Protein AF-A0AAN9HT66-F1 (afdb_monomer_lite)

pLDDT: mean 72.85, std 22.84, range [27.5, 97.38]

Radius of gyration: 29.72 Å; chains: 1; bounding box: 81×39×96 Å

Secondary structure (DSSP, 8-state):
----------PPPP-----------------S--SS------HHHHS-TTS--EEEE--SSSSTT-EEEE-TTGGGT---EEEHHHHHHHHHHHHHHHSGGG--SSHHHHHHHHHHHHHHHHHHHHHHHHHHHHHHHHHHHHHHHHHHHHHHHHHHHHHHHHHS--

InterPro domains:
  IPR010666 Zinc finger, GRF-type [PF06839] (47-86)
  IPR010666 Zinc finger, GRF-type [PS51999] (48-87)

Sequence (166 aa):
MATESSSRSSVPIAQQNINDDSRSTYNSNRSDASRGSIRKINFEDLTCPCGRLRMHTSTTTDNPGRRFIRCPLWRDGCNFFQWEDD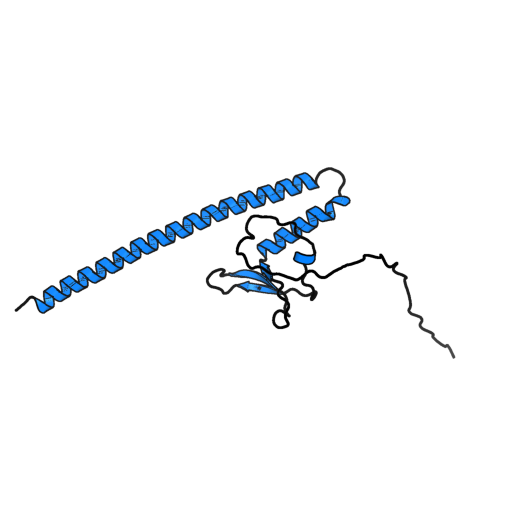FARNLLYFHLKHIKPQIPGGMGDVVEAAVEAKHVEDDGQNKKITRLRTKLEEERKKSHFFLVCLVLSIGILFGLMLFGKN

Foldseek 3Di:
DDDDDDDDDDDDDDDDDDPDPDPDDPDPDDDPPPLDDPPVDDVPLLAFPVRDKDKDADCDPVRHRFIKIADPCVVVPGPRIDGPVCNVLSVVVCCLVVVVPPDPDDVSVVVVVVSVVVSVVVVVVVVVVVVVVVVVVVVVVVVVVVVVVVVVVVVVVVVCVVPVPD

Structure (mmCIF, N/CA/C/O backbone):
data_AF-A0AAN9HT66-F1
#
_entry.id   AF-A0AAN9HT66-F1
#
loop_
_atom_site.group_PDB
_atom_site.id
_atom_site.type_symbol
_atom_site.label_atom_id
_atom_site.label_alt_id
_atom_site.label_comp_id
_atom_site.label_asym_id
_atom_site.label_entity_id
_atom_site.label_seq_id
_atom_site.pdbx_PDB_ins_code
_atom_site.Cartn_x
_atom_site.Cartn_y
_atom_site.Cartn_z
_atom_site.occupancy
_atom_site.B_iso_or_equiv
_atom_site.auth_seq_id
_atom_site.auth_comp_id
_atom_site.auth_asym_id
_atom_site.auth_atom_id
_atom_site.pdbx_PDB_model_num
ATOM 1 N N . MET A 1 1 ? 58.338 -24.167 -37.490 1.00 38.25 1 MET A N 1
ATOM 2 C CA . MET A 1 1 ? 57.929 -23.153 -36.496 1.00 38.25 1 MET A CA 1
ATOM 3 C C . MET A 1 1 ? 56.675 -22.482 -37.022 1.00 38.25 1 MET A C 1
ATOM 5 O O . MET A 1 1 ? 56.769 -21.659 -37.919 1.00 38.25 1 MET A O 1
ATOM 9 N N . ALA A 1 2 ? 55.513 -22.942 -36.562 1.00 28.30 2 ALA A N 1
ATOM 10 C CA . ALA A 1 2 ? 54.225 -22.337 -36.871 1.00 28.30 2 ALA A CA 1
ATOM 11 C C . ALA A 1 2 ? 53.970 -21.224 -35.848 1.00 28.30 2 ALA A C 1
ATOM 13 O O . ALA A 1 2 ? 54.084 -21.467 -34.648 1.00 28.30 2 ALA A O 1
ATOM 14 N N . THR A 1 3 ? 53.690 -20.011 -36.314 1.00 35.28 3 THR A N 1
ATOM 15 C CA . THR A 1 3 ? 53.300 -18.881 -35.465 1.00 35.28 3 THR A CA 1
ATOM 16 C C . THR A 1 3 ? 51.794 -18.688 -35.579 1.00 35.28 3 THR A C 1
ATOM 18 O O . THR A 1 3 ? 51.302 -18.249 -36.617 1.00 35.28 3 THR A O 1
ATOM 21 N N . GLU A 1 4 ? 51.074 -19.042 -34.517 1.00 28.47 4 GLU A N 1
ATOM 22 C CA . GLU A 1 4 ? 49.672 -18.689 -34.302 1.00 28.47 4 GLU A CA 1
ATOM 23 C C . GLU A 1 4 ? 49.575 -17.200 -33.938 1.00 28.47 4 GLU A C 1
ATOM 25 O O . GLU A 1 4 ? 50.213 -16.741 -32.990 1.00 28.47 4 GLU A O 1
ATOM 30 N N . SER A 1 5 ? 48.760 -16.436 -34.665 1.00 32.41 5 SER A N 1
ATOM 31 C CA . SER A 1 5 ? 48.320 -15.101 -34.256 1.00 32.41 5 SER A CA 1
ATOM 32 C C . SER A 1 5 ? 46.794 -15.087 -34.170 1.00 32.41 5 SER A C 1
ATOM 34 O O . SER A 1 5 ? 46.073 -15.179 -35.160 1.00 32.41 5 SER A O 1
ATOM 36 N N . SER A 1 6 ? 46.308 -15.024 -32.932 1.00 31.28 6 SER A N 1
ATOM 37 C CA . SER A 1 6 ? 44.897 -14.916 -32.573 1.00 31.28 6 SER A CA 1
ATOM 38 C C . SER A 1 6 ? 44.477 -13.446 -32.640 1.00 31.28 6 SER A C 1
ATOM 40 O O . SER A 1 6 ? 44.969 -12.623 -31.869 1.00 31.28 6 SER A O 1
ATOM 42 N N . SER A 1 7 ? 43.587 -13.102 -33.569 1.00 33.59 7 SER A N 1
ATOM 43 C CA . SER A 1 7 ? 42.999 -11.767 -33.713 1.00 33.59 7 SER A CA 1
ATOM 44 C C . SER A 1 7 ? 41.487 -11.826 -33.466 1.00 33.59 7 SER A C 1
ATOM 46 O O . SER A 1 7 ? 40.706 -12.351 -34.255 1.00 33.59 7 SER A O 1
ATOM 48 N N . ARG A 1 8 ? 41.075 -11.275 -32.319 1.00 31.92 8 ARG A N 1
ATOM 49 C CA . ARG A 1 8 ? 39.687 -11.050 -31.887 1.00 31.92 8 ARG A CA 1
ATOM 50 C C . ARG A 1 8 ? 39.445 -9.538 -31.872 1.00 31.92 8 ARG A C 1
ATOM 52 O O . ARG A 1 8 ? 40.008 -8.880 -31.009 1.00 31.92 8 ARG A O 1
ATOM 59 N N . SER A 1 9 ? 38.661 -9.007 -32.815 1.00 27.50 9 SER A N 1
ATOM 60 C CA . SER A 1 9 ? 38.053 -7.650 -32.837 1.00 27.50 9 SER A CA 1
ATOM 61 C C . SER A 1 9 ? 37.512 -7.399 -34.257 1.00 27.50 9 SER A C 1
ATOM 63 O O . SER A 1 9 ? 38.170 -7.813 -35.199 1.00 27.50 9 SER A O 1
ATOM 65 N N . SER A 1 10 ? 36.392 -6.752 -34.581 1.00 30.02 10 SER A N 1
ATOM 66 C CA . SER A 1 10 ? 35.361 -5.995 -33.867 1.00 30.02 10 SER A CA 1
ATOM 67 C C . SER A 1 10 ? 34.141 -5.945 -34.804 1.00 30.02 10 SER A C 1
ATOM 69 O O . SER A 1 10 ? 34.315 -5.720 -36.000 1.00 30.02 10 SER A O 1
ATOM 71 N N . VAL A 1 11 ? 32.918 -6.098 -34.294 1.00 32.31 11 VAL A N 1
ATOM 72 C CA . VAL A 1 11 ? 31.688 -5.776 -35.045 1.00 32.31 11 VAL A CA 1
ATOM 73 C C . VAL A 1 11 ? 31.310 -4.323 -34.723 1.00 32.31 11 VAL A C 1
ATOM 75 O O . VAL A 1 11 ? 31.249 -3.994 -33.536 1.00 32.31 11 VAL A O 1
ATOM 78 N N . PRO A 1 12 ? 31.078 -3.432 -35.706 1.00 29.59 12 PRO A N 1
ATOM 79 C CA . PRO A 1 12 ? 30.731 -2.043 -35.428 1.00 29.59 12 PRO A CA 1
ATOM 80 C C . PRO A 1 12 ? 29.231 -1.913 -35.126 1.00 29.59 12 PRO A C 1
ATOM 82 O O . PRO A 1 12 ? 28.390 -2.197 -35.976 1.00 29.59 12 PRO A O 1
ATOM 85 N N . ILE A 1 13 ? 28.893 -1.461 -33.915 1.00 30.89 13 ILE A N 1
ATOM 86 C CA . ILE A 1 13 ? 27.547 -0.984 -33.571 1.00 30.89 13 ILE A CA 1
ATOM 87 C C . ILE A 1 13 ? 27.530 0.527 -33.804 1.00 30.89 13 ILE A C 1
ATOM 89 O O . ILE A 1 13 ? 28.270 1.273 -33.163 1.00 30.89 13 ILE A O 1
ATOM 93 N N . ALA A 1 14 ? 26.698 0.961 -34.749 1.00 29.94 14 ALA A N 1
ATOM 94 C CA . ALA A 1 14 ? 26.428 2.364 -35.022 1.00 29.94 14 ALA A CA 1
ATOM 95 C C . ALA A 1 14 ? 25.793 3.033 -33.791 1.00 29.94 14 ALA A C 1
ATOM 97 O O . ALA A 1 14 ? 24.782 2.569 -33.265 1.00 29.94 14 ALA A O 1
ATOM 98 N N . GLN A 1 15 ? 26.408 4.123 -33.337 1.00 31.56 15 GLN A N 1
ATOM 99 C CA . GLN A 1 15 ? 25.936 4.956 -32.236 1.00 31.56 15 GLN A CA 1
ATOM 100 C C . GLN A 1 15 ? 24.708 5.755 -32.687 1.00 31.56 15 GLN A C 1
ATOM 102 O O . GLN A 1 15 ? 24.803 6.608 -33.569 1.00 31.56 15 GLN A O 1
ATOM 107 N N . GLN A 1 16 ? 23.553 5.480 -32.078 1.00 33.62 16 GLN A N 1
ATOM 108 C CA . GLN A 1 16 ? 22.397 6.368 -32.145 1.00 33.62 16 GLN A CA 1
ATOM 109 C C . GLN A 1 16 ? 22.553 7.465 -31.094 1.00 33.62 16 GLN A C 1
ATOM 111 O O . GLN A 1 16 ? 22.778 7.208 -29.915 1.00 33.62 16 GLN A O 1
ATOM 116 N N . ASN A 1 17 ? 22.476 8.693 -31.586 1.00 31.80 17 ASN A N 1
ATOM 117 C CA . ASN A 1 17 ? 22.629 9.935 -30.856 1.00 31.80 17 ASN A CA 1
ATOM 118 C C . ASN A 1 17 ? 21.277 10.272 -30.200 1.00 31.80 17 ASN A C 1
ATOM 120 O O . ASN A 1 17 ? 20.326 10.596 -30.911 1.00 31.80 17 ASN A O 1
ATOM 124 N N . ILE A 1 18 ? 21.172 10.171 -28.875 1.00 33.44 18 ILE A N 1
ATOM 125 C CA . ILE A 1 18 ? 20.044 10.717 -28.110 1.00 33.44 18 ILE A CA 1
ATOM 126 C C . ILE A 1 18 ? 20.645 11.652 -27.065 1.00 33.44 18 ILE A C 1
ATOM 128 O O . ILE A 1 18 ? 21.379 11.235 -26.173 1.00 33.44 18 ILE A O 1
ATOM 132 N N . ASN A 1 19 ? 20.376 12.943 -27.246 1.00 34.88 19 ASN A N 1
ATOM 133 C CA . ASN A 1 19 ? 20.701 13.987 -26.288 1.00 34.88 19 ASN A CA 1
ATOM 134 C C . ASN A 1 19 ? 19.810 13.805 -25.050 1.00 34.88 19 ASN A C 1
ATOM 136 O O . ASN A 1 19 ? 18.676 14.279 -25.043 1.00 34.88 19 ASN A O 1
ATOM 140 N N . ASP A 1 20 ? 20.314 13.125 -24.021 1.00 32.31 20 ASP A N 1
ATOM 141 C CA . ASP A 1 20 ? 19.645 13.033 -22.723 1.00 32.31 20 ASP A CA 1
ATOM 142 C C . ASP A 1 20 ? 20.072 14.198 -21.820 1.00 32.31 20 ASP A C 1
ATOM 144 O O . ASP A 1 20 ? 21.086 14.143 -21.120 1.00 32.31 20 ASP A O 1
ATOM 148 N N . ASP A 1 21 ? 19.258 15.255 -21.800 1.00 35.03 21 ASP A N 1
ATOM 149 C CA . ASP A 1 21 ? 19.276 16.266 -20.738 1.00 35.03 21 ASP A CA 1
ATOM 150 C C . ASP A 1 21 ? 18.619 15.677 -19.476 1.00 35.03 21 ASP A C 1
ATOM 152 O O . ASP A 1 21 ? 17.450 15.901 -19.160 1.00 35.03 21 ASP A O 1
ATOM 156 N N . SER A 1 22 ? 19.364 14.814 -18.781 1.00 37.62 22 SER A N 1
ATOM 157 C CA . SER A 1 22 ? 18.911 14.121 -17.573 1.00 37.62 22 SER A CA 1
ATOM 158 C C . SER A 1 22 ? 19.368 14.841 -16.304 1.00 37.62 22 SER A C 1
ATOM 160 O O . SER A 1 22 ? 20.326 14.447 -15.638 1.00 37.62 22 SER A O 1
ATOM 162 N N . ARG A 1 23 ? 18.604 15.853 -15.890 1.00 39.56 23 ARG A N 1
ATOM 163 C CA . ARG A 1 23 ? 18.430 16.179 -14.464 1.00 39.56 23 ARG A CA 1
ATOM 164 C C . ARG A 1 23 ? 16.972 15.975 -14.074 1.00 39.56 23 ARG A C 1
ATOM 166 O O . ARG A 1 23 ? 16.233 16.922 -13.836 1.00 39.56 23 ARG A O 1
ATOM 173 N N . SER A 1 24 ? 16.570 14.711 -13.979 1.00 35.25 24 SER A N 1
ATOM 174 C CA . SER A 1 24 ? 15.333 14.345 -13.290 1.00 35.25 24 SER A CA 1
ATOM 175 C C . SER A 1 24 ? 15.652 14.086 -11.820 1.00 35.25 24 SER A C 1
ATOM 177 O O . SER A 1 24 ? 16.218 13.062 -11.437 1.00 35.25 24 SER A O 1
ATOM 179 N N . THR A 1 25 ? 15.347 15.077 -10.991 1.00 30.22 25 THR A N 1
ATOM 180 C CA . THR A 1 25 ? 15.299 14.972 -9.536 1.00 30.22 25 THR A CA 1
ATOM 181 C C . THR A 1 25 ? 14.273 13.906 -9.153 1.00 30.22 25 THR A C 1
ATOM 183 O O . THR A 1 25 ? 13.068 14.115 -9.270 1.00 30.22 25 THR A O 1
ATOM 186 N N . TYR A 1 26 ? 14.750 12.750 -8.685 1.00 36.69 26 TYR A N 1
ATOM 187 C CA . TYR A 1 26 ? 13.907 11.694 -8.126 1.00 36.69 26 TYR A CA 1
ATOM 188 C C . TYR A 1 26 ? 13.212 12.214 -6.861 1.00 36.69 26 TYR A C 1
ATOM 190 O O . TYR A 1 26 ? 13.753 12.152 -5.757 1.00 36.69 26 TYR A O 1
ATOM 198 N N . ASN A 1 27 ? 12.017 12.773 -7.035 1.00 35.47 27 ASN A N 1
ATOM 199 C CA . ASN A 1 27 ? 11.169 13.230 -5.947 1.00 35.47 27 ASN A CA 1
ATOM 200 C C . ASN A 1 27 ? 10.118 12.149 -5.670 1.00 35.47 27 ASN A C 1
ATOM 202 O O . ASN A 1 27 ? 9.006 12.171 -6.198 1.00 35.47 27 ASN A O 1
ATOM 206 N N . SER A 1 28 ? 10.491 11.155 -4.863 1.00 42.12 28 SER A N 1
ATOM 207 C CA . SER A 1 28 ? 9.576 10.123 -4.376 1.00 42.12 28 SER A CA 1
ATOM 208 C C . SER A 1 28 ? 8.662 10.697 -3.296 1.00 42.12 28 SER A C 1
ATOM 210 O O . SER A 1 28 ? 8.839 10.437 -2.102 1.00 42.12 28 SER A O 1
ATOM 212 N N . ASN A 1 29 ? 7.668 11.476 -3.711 1.00 35.44 29 ASN A N 1
ATOM 213 C CA . ASN A 1 29 ? 6.544 11.789 -2.846 1.00 35.44 29 ASN A CA 1
ATOM 214 C C . ASN A 1 29 ? 5.743 10.506 -2.619 1.00 35.44 29 ASN A C 1
ATOM 216 O O . ASN A 1 29 ? 4.993 10.043 -3.480 1.00 35.44 29 ASN A O 1
ATOM 220 N N . ARG A 1 30 ? 5.945 9.934 -1.426 1.00 54.62 30 ARG A N 1
ATOM 221 C CA . ARG A 1 30 ? 5.055 8.960 -0.797 1.00 54.62 30 ARG A CA 1
ATOM 222 C C . ARG A 1 30 ? 3.616 9.441 -0.935 1.00 54.62 30 ARG A C 1
ATOM 224 O O . ARG A 1 30 ? 3.262 10.523 -0.474 1.00 54.62 30 ARG A O 1
ATOM 231 N N . SER A 1 31 ? 2.776 8.610 -1.522 1.00 38.12 31 SER A N 1
ATOM 232 C CA . SER A 1 31 ? 1.333 8.681 -1.350 1.00 38.12 31 SER A CA 1
ATOM 233 C C . SER A 1 31 ? 0.804 7.271 -1.546 1.00 38.12 31 SER A C 1
ATOM 235 O O . SER A 1 31 ? 1.080 6.661 -2.577 1.00 38.12 31 SER A O 1
ATOM 237 N N . ASP A 1 32 ? 0.024 6.783 -0.585 1.00 45.91 32 ASP A N 1
ATOM 238 C CA . ASP A 1 32 ? -0.810 5.570 -0.630 1.00 45.91 32 ASP A CA 1
ATOM 239 C C . ASP A 1 32 ? -1.906 5.622 -1.726 1.00 45.91 32 ASP A C 1
ATOM 241 O O . ASP A 1 32 ? -2.992 5.059 -1.602 1.00 45.91 32 ASP A O 1
ATOM 245 N N . ALA A 1 33 ? -1.630 6.315 -2.829 1.00 44.88 33 ALA A N 1
ATOM 246 C CA . ALA A 1 33 ? -2.522 6.623 -3.929 1.00 44.88 33 ALA A CA 1
ATOM 247 C C . ALA A 1 33 ? -1.952 6.060 -5.241 1.00 44.88 33 ALA A C 1
ATOM 249 O O . ALA A 1 33 ? -1.664 6.797 -6.182 1.00 44.88 33 ALA A O 1
ATOM 250 N N . SER A 1 34 ? -1.767 4.743 -5.302 1.00 49.00 34 SER A N 1
ATOM 251 C CA . SER A 1 34 ? -1.489 4.022 -6.556 1.00 49.00 34 SER A CA 1
ATOM 252 C C . SER A 1 34 ? -2.525 2.936 -6.875 1.00 49.00 34 SER A C 1
ATOM 254 O O . SER A 1 34 ? -2.343 2.176 -7.819 1.00 49.00 34 SER A O 1
ATOM 256 N N . ARG A 1 35 ? -3.650 2.887 -6.147 1.00 51.19 35 ARG A N 1
ATOM 257 C CA . ARG A 1 35 ? -4.758 1.940 -6.385 1.00 51.19 35 ARG A CA 1
ATOM 258 C C . ARG A 1 35 ? -5.837 2.464 -7.350 1.00 51.19 35 ARG A C 1
ATOM 260 O O . ARG A 1 35 ? -7.009 2.295 -7.067 1.00 51.19 35 ARG A O 1
ATOM 267 N N . GLY A 1 36 ? -5.489 3.168 -8.427 1.00 48.72 36 GLY A N 1
ATOM 268 C CA . GLY A 1 36 ? -6.550 3.573 -9.372 1.00 48.72 36 GLY A CA 1
ATOM 269 C C . GLY A 1 36 ? -6.215 4.637 -10.405 1.00 48.72 36 GLY A C 1
ATOM 270 O O . GLY A 1 36 ? -7.108 5.167 -11.054 1.00 48.72 36 GLY A O 1
ATOM 271 N N . SER A 1 37 ? -4.947 4.992 -10.580 1.00 47.00 37 SER A N 1
ATOM 272 C CA . SER A 1 37 ? -4.548 5.774 -11.743 1.00 47.00 37 SER A CA 1
ATOM 273 C C . SER A 1 37 ? -3.385 5.041 -12.362 1.00 47.00 37 SER A C 1
ATOM 275 O O . SER A 1 37 ? -2.309 4.973 -11.763 1.00 47.00 37 SER A O 1
ATOM 277 N N . ILE A 1 38 ? -3.603 4.476 -13.549 1.00 53.12 38 ILE A N 1
ATOM 278 C CA . ILE A 1 38 ? -2.504 4.171 -14.453 1.00 53.12 38 ILE A CA 1
ATOM 279 C C . ILE A 1 38 ? -1.904 5.533 -14.816 1.00 53.12 38 ILE A C 1
ATOM 281 O O . ILE A 1 38 ? -2.225 6.138 -15.837 1.00 53.12 38 ILE A O 1
ATOM 285 N N . ARG A 1 39 ? -1.074 6.076 -13.917 1.00 58.78 39 ARG A N 1
ATOM 286 C CA . ARG A 1 39 ? -0.133 7.134 -14.268 1.00 58.78 39 ARG A CA 1
ATOM 287 C C . ARG A 1 39 ? 0.633 6.592 -15.464 1.00 58.78 39 ARG A C 1
ATOM 289 O O . ARG A 1 39 ? 0.933 5.405 -15.478 1.00 58.78 39 ARG A O 1
ATOM 296 N N . LYS A 1 40 ? 0.898 7.422 -16.469 1.00 64.88 40 LYS A N 1
ATOM 297 C CA . LYS A 1 40 ? 1.730 7.057 -17.621 1.00 64.88 40 LYS A CA 1
ATOM 298 C C . LYS A 1 40 ? 2.998 6.352 -17.106 1.00 64.88 40 LYS A C 1
ATOM 300 O O . LYS A 1 40 ? 3.850 7.016 -16.530 1.00 64.88 40 LYS A O 1
ATOM 305 N N . ILE A 1 41 ? 3.043 5.023 -17.222 1.00 70.00 41 ILE A N 1
ATOM 306 C CA . ILE A 1 41 ? 4.124 4.190 -16.684 1.00 70.00 41 ILE A CA 1
ATOM 307 C C . ILE A 1 41 ? 5.227 4.200 -17.724 1.00 70.00 41 ILE A C 1
ATOM 309 O O . ILE A 1 41 ? 5.003 3.729 -18.840 1.00 70.00 41 ILE A O 1
ATOM 313 N N . ASN A 1 42 ? 6.387 4.742 -17.376 1.00 75.62 42 ASN A N 1
ATOM 314 C CA . ASN A 1 42 ? 7.556 4.652 -18.237 1.00 75.62 42 ASN A CA 1
ATOM 315 C C . ASN A 1 42 ? 8.351 3.381 -17.901 1.00 75.62 42 ASN A C 1
ATOM 317 O O . ASN A 1 42 ? 8.195 2.795 -16.826 1.00 75.62 42 ASN A O 1
ATOM 321 N N . PHE A 1 43 ? 9.203 2.929 -18.821 1.00 74.00 43 PHE A N 1
ATOM 322 C CA . PHE A 1 43 ? 10.022 1.733 -18.600 1.00 74.00 43 PHE A CA 1
ATOM 323 C C . PHE A 1 43 ? 10.935 1.895 -17.381 1.00 74.00 43 PHE A C 1
ATOM 325 O O . PHE A 1 43 ? 11.118 0.970 -16.592 1.00 74.00 43 PHE A O 1
ATOM 332 N N . GLU A 1 44 ? 11.445 3.109 -17.200 1.00 77.50 44 GLU A N 1
ATOM 333 C CA . GLU A 1 44 ? 12.331 3.520 -16.121 1.00 77.50 44 GLU A CA 1
ATOM 334 C C . GLU A 1 44 ? 11.669 3.348 -14.749 1.00 77.50 44 GLU A C 1
ATOM 336 O O . GLU A 1 44 ? 12.354 3.045 -13.775 1.00 77.50 44 GLU A O 1
ATOM 341 N N . ASP A 1 45 ? 10.336 3.443 -14.674 1.00 77.75 45 ASP A N 1
ATOM 342 C CA . ASP A 1 45 ? 9.581 3.210 -13.439 1.00 77.75 45 ASP A CA 1
ATOM 343 C C . ASP A 1 45 ? 9.555 1.720 -13.057 1.00 77.75 45 ASP A C 1
ATOM 345 O O . ASP A 1 45 ? 9.379 1.371 -11.887 1.00 77.75 45 ASP A O 1
ATOM 349 N N . LEU A 1 46 ? 9.744 0.825 -14.033 1.00 81.75 46 LEU A N 1
ATOM 350 C CA . LEU A 1 46 ? 9.750 -0.634 -13.873 1.00 81.75 46 LEU A CA 1
ATOM 351 C C . LEU A 1 46 ? 11.159 -1.208 -13.710 1.00 81.75 46 LEU A C 1
ATOM 353 O O . LEU A 1 46 ? 11.319 -2.368 -13.332 1.00 81.75 46 LEU A O 1
ATOM 357 N N . THR A 1 47 ? 12.194 -0.410 -13.949 1.00 85.06 47 THR A N 1
ATOM 358 C CA . THR A 1 47 ? 13.581 -0.853 -13.831 1.00 85.06 47 THR A CA 1
ATOM 359 C C . THR A 1 47 ? 14.299 -0.149 -12.697 1.00 85.06 47 THR A C 1
ATOM 361 O O . THR A 1 47 ? 14.284 1.070 -12.573 1.00 85.06 47 THR A O 1
ATOM 364 N N . CYS A 1 48 ? 15.008 -0.917 -11.875 1.00 89.75 48 CYS A N 1
ATOM 365 C CA . CYS A 1 48 ? 15.952 -0.327 -10.940 1.00 89.75 48 CYS A CA 1
ATOM 366 C C . CYS A 1 48 ? 17.225 0.104 -11.694 1.00 89.75 48 CYS A C 1
ATOM 368 O O . CYS A 1 48 ? 17.799 -0.731 -12.399 1.00 89.75 48 CYS A O 1
ATOM 370 N N . PRO A 1 49 ? 17.748 1.329 -11.483 1.00 88.19 49 PRO A N 1
ATOM 371 C CA . PRO A 1 49 ? 18.974 1.797 -12.142 1.00 88.19 49 PRO A CA 1
ATOM 372 C C . PRO A 1 49 ? 20.217 0.976 -11.762 1.00 88.19 49 PRO A C 1
ATOM 374 O O . PRO A 1 49 ? 21.206 0.962 -12.484 1.00 88.19 49 PRO A O 1
ATOM 377 N N . CYS A 1 50 ? 20.173 0.239 -10.648 1.00 91.00 50 CYS A N 1
ATOM 378 C CA . CYS A 1 50 ? 21.240 -0.678 -10.247 1.00 91.00 50 CYS A CA 1
ATOM 379 C C . CYS A 1 50 ? 21.212 -2.024 -11.001 1.00 91.00 50 CYS A C 1
ATOM 381 O O . CYS A 1 50 ? 22.051 -2.887 -10.727 1.00 91.00 50 CYS A O 1
ATOM 383 N N . GLY A 1 51 ? 20.212 -2.250 -11.866 1.00 86.88 51 GLY A N 1
ATOM 384 C CA . GLY A 1 51 ? 20.058 -3.453 -12.691 1.00 86.88 51 GLY A CA 1
ATOM 385 C C . GLY A 1 51 ? 19.696 -4.730 -11.927 1.00 86.88 51 GLY A C 1
ATOM 386 O O . GLY A 1 51 ? 19.735 -5.819 -12.492 1.00 86.88 51 GLY A O 1
ATOM 387 N N . ARG A 1 52 ? 19.382 -4.635 -10.628 1.00 86.12 52 ARG A N 1
ATOM 388 C CA . ARG A 1 52 ? 19.118 -5.792 -9.761 1.00 86.12 52 ARG A CA 1
ATOM 389 C C . ARG A 1 52 ? 17.867 -5.577 -8.925 1.00 86.12 52 ARG A C 1
ATOM 391 O O . ARG A 1 52 ? 17.717 -4.546 -8.276 1.00 86.12 52 ARG A O 1
ATOM 398 N N . LEU A 1 53 ? 17.010 -6.593 -8.897 1.00 91.62 53 LEU A N 1
ATOM 399 C CA . LEU A 1 53 ? 15.760 -6.619 -8.146 1.00 91.62 53 LEU A CA 1
ATOM 400 C C . LEU A 1 53 ? 15.692 -7.888 -7.298 1.00 91.62 53 LEU A C 1
ATOM 402 O O . LEU A 1 53 ? 16.165 -8.948 -7.708 1.00 91.62 53 LEU A O 1
ATOM 406 N N . ARG A 1 54 ? 15.097 -7.787 -6.110 1.00 93.38 54 ARG A N 1
ATOM 407 C CA . ARG A 1 54 ? 14.830 -8.931 -5.236 1.00 93.38 54 ARG A CA 1
ATOM 408 C C . ARG A 1 54 ? 13.400 -8.863 -4.711 1.00 93.38 54 ARG A C 1
ATOM 410 O O . ARG A 1 54 ? 12.928 -7.790 -4.338 1.00 93.38 54 ARG A O 1
ATOM 417 N N . MET A 1 55 ? 12.735 -10.016 -4.687 1.00 94.88 55 MET A N 1
ATOM 418 C CA . MET A 1 55 ? 11.399 -10.188 -4.121 1.00 94.88 55 MET A CA 1
ATOM 419 C C . MET A 1 55 ? 11.476 -10.439 -2.613 1.00 94.88 55 MET A C 1
ATOM 421 O O . MET A 1 55 ? 12.366 -11.137 -2.126 1.00 94.88 55 MET A O 1
ATOM 425 N N . HIS A 1 56 ? 10.524 -9.873 -1.884 1.00 95.12 56 HIS A N 1
ATOM 426 C CA . HIS A 1 56 ? 10.392 -9.959 -0.439 1.00 95.12 56 HIS A CA 1
ATOM 427 C C . HIS A 1 56 ? 8.922 -10.108 -0.054 1.00 95.12 56 HIS A C 1
ATOM 429 O O . HIS A 1 56 ? 8.032 -9.720 -0.808 1.00 95.12 56 HIS A O 1
ATOM 435 N N . THR A 1 57 ? 8.678 -10.609 1.152 1.00 96.38 57 THR A N 1
ATOM 436 C CA . THR A 1 57 ? 7.343 -10.686 1.752 1.00 96.38 57 THR A CA 1
ATOM 437 C C . THR A 1 57 ? 7.268 -9.701 2.909 1.00 96.38 57 THR A C 1
ATOM 439 O O . THR A 1 57 ? 8.152 -9.675 3.764 1.00 96.38 57 THR A O 1
ATOM 442 N N . SER A 1 58 ? 6.234 -8.865 2.924 1.00 95.44 58 SER A N 1
ATOM 443 C CA . SER A 1 58 ? 6.014 -7.884 3.980 1.00 95.44 58 SER A CA 1
ATOM 444 C C . SER A 1 58 ? 5.591 -8.570 5.274 1.00 95.44 58 SER A C 1
ATOM 446 O O . SER A 1 58 ? 4.693 -9.411 5.302 1.00 95.44 58 SER A O 1
ATOM 448 N N . THR A 1 59 ? 6.259 -8.187 6.355 1.00 95.62 59 THR A N 1
ATOM 449 C CA . THR A 1 59 ? 5.982 -8.626 7.726 1.00 95.62 59 THR A CA 1
ATOM 450 C C . THR A 1 59 ? 5.336 -7.518 8.557 1.00 95.62 59 THR A C 1
ATOM 452 O O . THR A 1 59 ? 5.173 -7.672 9.765 1.00 95.62 59 THR A O 1
ATOM 455 N N . THR A 1 60 ? 4.987 -6.385 7.936 1.00 92.81 60 THR A N 1
ATOM 456 C CA . THR A 1 60 ? 4.341 -5.269 8.632 1.00 92.81 60 THR A CA 1
ATOM 457 C C . THR A 1 60 ? 2.897 -5.613 8.981 1.00 92.81 60 THR A C 1
ATOM 459 O O . THR A 1 60 ? 2.239 -6.371 8.268 1.00 92.81 60 THR A O 1
ATOM 462 N N . THR A 1 61 ? 2.390 -5.022 10.063 1.00 89.62 61 THR A N 1
ATOM 463 C CA . THR A 1 61 ? 0.994 -5.179 10.505 1.00 89.62 61 THR A CA 1
ATOM 464 C C . THR A 1 61 ? -0.009 -4.716 9.455 1.00 89.62 61 THR A C 1
ATOM 466 O O . THR A 1 61 ? -1.088 -5.290 9.344 1.00 89.62 61 THR A O 1
ATOM 469 N N . ASP A 1 62 ? 0.364 -3.707 8.667 1.00 89.00 62 ASP A N 1
ATOM 470 C CA . ASP A 1 62 ? -0.533 -3.060 7.709 1.00 89.00 62 ASP A CA 1
ATOM 471 C C . ASP A 1 62 ? -0.586 -3.803 6.370 1.00 89.00 62 ASP A C 1
ATOM 473 O O . ASP A 1 62 ? -1.578 -3.729 5.646 1.00 89.00 62 ASP A O 1
ATOM 477 N N . ASN A 1 63 ? 0.479 -4.536 6.030 1.00 91.75 63 ASN A N 1
ATOM 478 C CA . ASN A 1 63 ? 0.586 -5.292 4.784 1.00 91.75 63 ASN A CA 1
ATOM 479 C C . ASN A 1 63 ? 1.134 -6.708 5.038 1.00 91.75 63 ASN A C 1
ATOM 481 O O . ASN A 1 63 ? 2.158 -7.069 4.453 1.00 91.75 63 ASN A O 1
ATOM 485 N N . PRO A 1 64 ? 0.516 -7.523 5.907 1.00 92.50 64 PRO A N 1
ATOM 486 C CA . PRO A 1 64 ? 1.065 -8.821 6.270 1.00 92.50 64 PRO A CA 1
ATOM 487 C C . PRO A 1 64 ? 0.987 -9.781 5.081 1.00 92.50 64 PRO A C 1
ATOM 489 O O . PRO A 1 64 ? -0.051 -9.913 4.435 1.00 92.50 64 PRO A O 1
ATOM 492 N N . GLY A 1 65 ? 2.099 -10.444 4.766 1.00 93.81 65 GLY A N 1
ATOM 493 C CA . GLY A 1 65 ? 2.169 -11.455 3.710 1.00 93.81 65 GLY A CA 1
ATOM 494 C C . GLY A 1 65 ? 2.172 -10.909 2.277 1.00 93.81 65 GLY A C 1
ATOM 495 O O . GLY A 1 65 ? 2.405 -11.680 1.348 1.00 93.81 65 GLY A O 1
ATOM 496 N N . ARG A 1 66 ? 1.966 -9.600 2.061 1.00 94.56 66 ARG A N 1
ATOM 497 C CA . ARG A 1 66 ? 1.999 -9.009 0.711 1.00 94.56 66 ARG A CA 1
ATOM 498 C C . ARG A 1 66 ? 3.432 -8.976 0.182 1.00 94.56 66 ARG A C 1
ATOM 500 O O . ARG A 1 66 ? 4.345 -8.542 0.888 1.00 94.56 66 ARG A O 1
ATOM 507 N N . ARG A 1 67 ? 3.644 -9.417 -1.059 1.00 95.81 67 ARG A N 1
ATOM 508 C CA . ARG A 1 67 ? 4.974 -9.438 -1.680 1.00 95.81 67 ARG A CA 1
ATOM 509 C C . ARG A 1 67 ? 5.320 -8.107 -2.339 1.00 95.81 67 ARG A C 1
ATOM 511 O O . ARG A 1 67 ? 4.464 -7.448 -2.923 1.00 95.81 67 ARG A O 1
ATOM 518 N N . PHE A 1 68 ? 6.588 -7.729 -2.259 1.00 94.88 68 PHE A N 1
ATOM 519 C CA . PHE A 1 68 ? 7.138 -6.526 -2.875 1.00 94.88 68 PHE A CA 1
ATOM 520 C C . PHE A 1 68 ? 8.515 -6.797 -3.475 1.00 94.88 68 PHE A C 1
ATOM 522 O O . PHE A 1 68 ? 9.225 -7.717 -3.069 1.00 94.88 68 PHE A O 1
ATOM 529 N N . ILE A 1 69 ? 8.900 -5.972 -4.438 1.00 94.19 69 ILE A N 1
ATOM 530 C CA . ILE A 1 69 ? 10.178 -6.016 -5.136 1.00 94.19 69 ILE A CA 1
ATOM 531 C C . ILE A 1 69 ? 10.953 -4.749 -4.777 1.00 94.19 69 ILE A C 1
ATOM 533 O O . ILE A 1 69 ? 10.404 -3.649 -4.806 1.00 94.19 69 ILE A O 1
ATOM 537 N N . ARG A 1 70 ? 12.237 -4.884 -4.434 1.00 93.00 70 ARG A N 1
ATOM 538 C CA . ARG A 1 70 ? 13.126 -3.742 -4.161 1.00 93.00 70 ARG A CA 1
ATOM 539 C C . ARG A 1 70 ? 14.537 -3.974 -4.680 1.00 93.00 70 ARG A C 1
ATOM 541 O O . ARG A 1 70 ? 14.939 -5.112 -4.935 1.00 93.00 70 ARG A O 1
ATOM 548 N N . CYS A 1 71 ? 15.316 -2.899 -4.745 1.00 94.56 71 CYS A N 1
ATOM 549 C CA . CYS A 1 71 ? 16.752 -2.995 -4.985 1.00 94.56 71 CYS A CA 1
ATOM 550 C C . CYS A 1 71 ? 17.478 -3.635 -3.781 1.00 94.56 71 CYS A C 1
ATOM 552 O O . CYS A 1 71 ? 17.218 -3.250 -2.635 1.00 94.56 71 CYS A O 1
ATOM 554 N N . PRO A 1 72 ? 18.421 -4.575 -3.993 1.00 92.44 72 PRO A N 1
ATOM 555 C CA . PRO A 1 72 ? 19.270 -5.083 -2.917 1.00 92.44 72 PRO A CA 1
ATOM 556 C C . PRO A 1 72 ? 20.217 -4.011 -2.349 1.00 92.44 72 PRO A C 1
ATOM 558 O O . PRO A 1 72 ? 20.522 -4.066 -1.162 1.00 92.44 72 PRO A O 1
ATOM 561 N N . LEU A 1 73 ? 20.606 -3.009 -3.149 1.00 92.81 73 LEU A N 1
ATOM 562 C CA . LEU A 1 73 ? 21.459 -1.872 -2.754 1.00 92.81 73 LEU A CA 1
ATOM 563 C C . LEU A 1 73 ? 20.664 -0.726 -2.107 1.00 92.81 73 LEU A C 1
ATOM 565 O O . LEU A 1 73 ? 21.006 0.449 -2.212 1.00 92.81 73 LEU A O 1
ATOM 569 N N . TRP A 1 74 ? 19.546 -1.043 -1.458 1.00 89.75 74 TRP A N 1
ATOM 570 C CA . TRP A 1 74 ? 18.688 -0.023 -0.859 1.00 89.75 74 TRP A CA 1
ATOM 571 C C . TRP A 1 74 ? 19.338 0.732 0.296 1.00 89.75 74 TRP A C 1
ATOM 573 O O . TRP A 1 74 ? 18.971 1.868 0.576 1.00 89.75 74 TRP A O 1
ATOM 583 N N . ARG A 1 75 ? 20.288 0.088 0.981 1.00 90.19 75 ARG A N 1
ATOM 584 C CA . ARG A 1 75 ? 21.069 0.722 2.047 1.00 90.19 75 ARG A CA 1
ATOM 585 C C . ARG A 1 75 ? 22.100 1.701 1.491 1.00 90.19 75 ARG A C 1
ATOM 587 O O . ARG A 1 75 ? 22.480 2.620 2.201 1.00 90.19 75 ARG A O 1
ATOM 594 N N . ASP A 1 76 ? 22.464 1.544 0.221 1.00 89.94 76 ASP A N 1
ATOM 595 C CA . ASP A 1 76 ? 23.465 2.354 -0.478 1.00 89.94 76 ASP A CA 1
ATOM 596 C C . ASP A 1 76 ? 22.817 3.502 -1.280 1.00 89.94 76 ASP A C 1
ATOM 598 O O . ASP A 1 76 ? 23.443 4.096 -2.153 1.00 89.94 76 ASP A O 1
ATOM 602 N N . GLY A 1 77 ? 21.541 3.811 -1.002 1.00 88.62 77 GLY A N 1
ATOM 603 C CA . GLY A 1 77 ? 20.821 4.962 -1.560 1.00 88.62 77 GLY A CA 1
ATOM 604 C C . GLY A 1 77 ? 19.804 4.645 -2.661 1.00 88.62 77 GLY A C 1
ATOM 605 O O . GLY A 1 77 ? 19.095 5.548 -3.105 1.00 88.62 77 GLY A O 1
ATOM 606 N N . CYS A 1 78 ? 19.667 3.387 -3.100 1.00 92.00 78 CYS A N 1
ATOM 607 C CA . CYS A 1 78 ? 18.666 3.041 -4.111 1.00 92.00 78 CYS A CA 1
ATOM 608 C C . CYS A 1 78 ? 17.264 2.847 -3.510 1.00 92.00 78 CYS A C 1
ATOM 610 O O . CYS A 1 78 ? 16.977 1.850 -2.851 1.00 92.00 78 CYS A O 1
ATOM 612 N N . ASN A 1 79 ? 16.339 3.748 -3.828 1.00 90.31 79 ASN A N 1
ATOM 613 C CA . ASN A 1 79 ? 14.987 3.732 -3.263 1.00 90.31 79 ASN A CA 1
ATOM 614 C C . ASN A 1 79 ? 13.942 3.009 -4.129 1.00 90.31 79 ASN A C 1
ATOM 616 O O . ASN A 1 79 ? 12.746 3.229 -3.944 1.00 90.31 79 ASN A O 1
ATOM 620 N N . PHE A 1 80 ? 14.363 2.150 -5.065 1.00 91.94 80 PHE A N 1
ATOM 621 C CA . PHE A 1 80 ? 13.423 1.392 -5.894 1.00 91.94 80 PHE A CA 1
ATOM 622 C C . PHE A 1 80 ? 12.585 0.432 -5.038 1.00 91.94 80 PHE A C 1
ATOM 624 O O . PHE A 1 80 ? 13.133 -0.427 -4.335 1.00 91.94 80 PHE A O 1
ATOM 631 N N . PHE A 1 81 ? 11.263 0.555 -5.150 1.00 92.19 81 PHE A N 1
ATOM 632 C CA . PHE A 1 81 ? 10.272 -0.269 -4.471 1.00 92.19 81 PHE A CA 1
ATOM 633 C C . PHE A 1 81 ? 8.992 -0.339 -5.311 1.00 92.19 81 PHE A C 1
ATOM 635 O O . PHE A 1 81 ? 8.463 0.698 -5.703 1.00 92.19 81 PHE A O 1
ATOM 642 N N . GLN A 1 82 ? 8.457 -1.540 -5.519 1.00 90.50 82 GLN A N 1
ATOM 643 C CA . GLN A 1 82 ? 7.102 -1.746 -6.035 1.00 90.50 82 GLN A CA 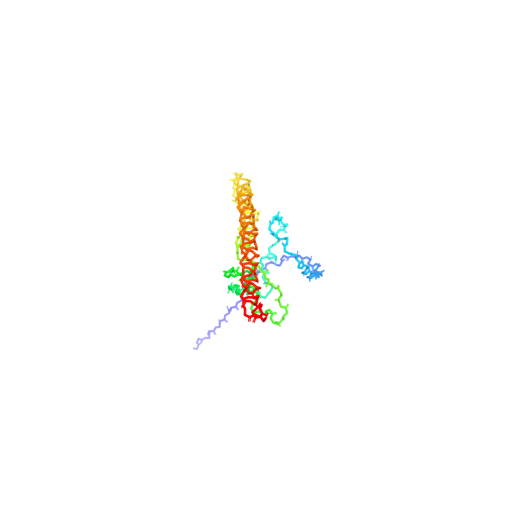1
ATOM 644 C C . GLN A 1 82 ? 6.446 -2.943 -5.352 1.00 90.50 82 GLN A C 1
ATOM 646 O O . GLN A 1 82 ? 7.118 -3.913 -4.995 1.00 90.50 82 GLN A O 1
ATOM 651 N N . TRP A 1 83 ? 5.126 -2.904 -5.196 1.00 92.19 83 TRP A N 1
ATOM 652 C CA . TRP A 1 83 ? 4.375 -4.102 -4.838 1.00 92.19 83 TRP A CA 1
ATOM 653 C C . TRP A 1 83 ? 4.343 -5.072 -6.019 1.00 92.19 83 TRP A C 1
ATOM 655 O O . TRP A 1 83 ? 4.354 -4.647 -7.169 1.00 92.19 83 TRP A O 1
ATOM 665 N N . GLU A 1 84 ? 4.358 -6.376 -5.754 1.00 90.50 84 GLU A N 1
ATOM 666 C CA . GLU A 1 84 ? 4.447 -7.380 -6.820 1.00 90.50 84 GLU A CA 1
ATOM 667 C C . GLU A 1 84 ? 3.208 -7.398 -7.731 1.00 90.50 84 GLU A C 1
ATOM 669 O O . GLU A 1 84 ? 3.337 -7.472 -8.952 1.00 90.50 84 GLU A O 1
ATOM 674 N N . ASP A 1 85 ? 2.022 -7.321 -7.135 1.00 85.25 85 ASP A N 1
ATOM 675 C CA . ASP A 1 85 ? 0.736 -7.239 -7.834 1.00 85.25 85 ASP A CA 1
ATOM 676 C C . ASP A 1 85 ? 0.671 -6.005 -8.745 1.00 85.25 85 ASP A C 1
ATOM 678 O O . ASP A 1 85 ? 0.220 -6.085 -9.890 1.00 85.25 85 ASP A O 1
ATOM 682 N N . ASP A 1 86 ? 1.203 -4.882 -8.270 1.00 83.25 86 ASP A N 1
ATOM 683 C CA . ASP A 1 86 ? 1.325 -3.667 -9.064 1.00 83.25 86 ASP A CA 1
ATOM 684 C C . ASP A 1 86 ? 2.372 -3.831 -10.176 1.00 83.25 86 ASP A C 1
ATOM 686 O O . ASP A 1 86 ? 2.098 -3.508 -11.329 1.00 83.25 86 ASP A O 1
ATOM 690 N N . PHE A 1 87 ? 3.540 -4.394 -9.863 1.00 85.56 87 PHE A N 1
ATOM 691 C CA . PHE A 1 87 ? 4.640 -4.588 -10.805 1.00 85.56 87 PHE A CA 1
ATOM 692 C C . PHE A 1 87 ? 4.255 -5.488 -11.983 1.00 85.56 87 PHE A C 1
ATOM 694 O O . PHE A 1 87 ? 4.500 -5.126 -13.130 1.00 85.56 87 PHE A O 1
ATOM 701 N N . ALA A 1 88 ? 3.623 -6.636 -11.723 1.00 80.81 88 ALA A N 1
ATOM 702 C CA . ALA A 1 88 ? 3.200 -7.568 -12.768 1.00 80.81 88 ALA A CA 1
ATOM 703 C C . ALA A 1 88 ? 2.189 -6.920 -13.725 1.00 80.81 88 ALA A C 1
ATOM 705 O O . ALA A 1 88 ? 2.331 -7.010 -14.945 1.00 80.81 88 ALA A O 1
ATOM 706 N N . ARG A 1 89 ? 1.203 -6.208 -13.169 1.00 80.50 89 ARG A N 1
ATOM 707 C CA . ARG A 1 89 ? 0.198 -5.461 -13.932 1.00 80.50 89 ARG A CA 1
ATOM 708 C C . ARG A 1 89 ? 0.830 -4.336 -14.750 1.00 80.50 89 ARG A C 1
ATOM 710 O O . ARG A 1 89 ? 0.521 -4.191 -15.929 1.00 80.50 89 ARG A O 1
ATOM 717 N N . ASN A 1 90 ? 1.725 -3.562 -14.143 1.00 80.94 90 ASN A N 1
ATOM 718 C CA . ASN A 1 90 ? 2.392 -2.434 -14.786 1.00 80.94 90 ASN A CA 1
ATOM 719 C C . ASN A 1 90 ? 3.343 -2.889 -15.905 1.00 80.94 90 ASN A C 1
ATOM 721 O O . ASN A 1 90 ? 3.368 -2.280 -16.971 1.00 80.94 90 ASN A O 1
ATOM 725 N N . LEU A 1 91 ? 4.085 -3.980 -15.692 1.00 81.38 91 LEU A N 1
ATOM 726 C CA . LEU A 1 91 ? 4.971 -4.572 -16.692 1.00 81.38 91 LEU A CA 1
ATOM 727 C C . LEU A 1 91 ? 4.177 -5.146 -17.867 1.00 81.38 91 LEU A C 1
ATOM 729 O O . LEU A 1 91 ? 4.532 -4.913 -19.021 1.00 81.38 91 LEU A O 1
ATOM 733 N N . LEU A 1 92 ? 3.075 -5.844 -17.582 1.00 79.12 92 LEU A N 1
ATOM 734 C CA . LEU A 1 92 ? 2.161 -6.332 -18.610 1.00 79.12 92 LEU A CA 1
ATOM 735 C C . LEU A 1 92 ? 1.589 -5.164 -19.423 1.00 79.12 92 LEU A C 1
ATOM 737 O O . LEU A 1 92 ? 1.639 -5.189 -20.648 1.00 79.12 92 LEU A O 1
ATOM 741 N N . TYR A 1 93 ? 1.118 -4.111 -18.756 1.00 74.38 93 TYR A N 1
ATOM 742 C CA . TYR A 1 93 ? 0.611 -2.906 -19.408 1.00 74.38 93 TYR A CA 1
ATOM 743 C C . TYR A 1 93 ? 1.662 -2.230 -20.296 1.00 74.38 93 TYR A C 1
ATOM 745 O O . TYR A 1 93 ? 1.379 -1.921 -21.454 1.00 74.38 93 TYR A O 1
ATOM 753 N N . PHE A 1 94 ? 2.880 -2.038 -19.780 1.00 77.50 94 PHE A N 1
ATOM 754 C CA . PHE A 1 94 ? 3.991 -1.473 -20.539 1.00 77.50 94 PHE A CA 1
ATOM 755 C C . PHE A 1 94 ? 4.291 -2.320 -21.781 1.00 77.50 94 PHE A C 1
ATOM 757 O O . PHE A 1 94 ? 4.324 -1.797 -22.893 1.00 77.50 94 PHE A O 1
ATOM 764 N N . HIS A 1 95 ? 4.427 -3.639 -21.626 1.00 75.81 95 HIS A N 1
ATOM 765 C CA . HIS A 1 95 ? 4.645 -4.534 -22.759 1.00 75.81 95 HIS A CA 1
ATOM 766 C C . HIS A 1 95 ? 3.533 -4.419 -23.799 1.00 75.81 95 HIS A C 1
ATOM 768 O O . HIS A 1 95 ? 3.820 -4.262 -24.979 1.00 75.81 95 HIS A O 1
ATOM 774 N N . LEU A 1 96 ? 2.271 -4.421 -23.386 1.00 71.81 96 LEU A N 1
ATOM 775 C CA . LEU A 1 96 ? 1.142 -4.327 -24.308 1.00 71.81 96 LEU A CA 1
ATOM 776 C C . LEU A 1 96 ? 1.094 -2.982 -25.046 1.00 71.81 96 LEU A C 1
ATOM 778 O O . LEU A 1 96 ? 0.825 -2.959 -26.245 1.00 71.81 96 LEU A O 1
ATOM 782 N N . LYS A 1 97 ? 1.400 -1.868 -24.369 1.00 68.00 97 LYS A N 1
ATOM 783 C CA . LYS A 1 97 ? 1.421 -0.537 -24.996 1.00 68.00 97 LYS A CA 1
ATOM 784 C C . LYS A 1 97 ? 2.610 -0.307 -25.916 1.00 68.00 97 LYS A C 1
ATOM 786 O O . LYS A 1 97 ? 2.441 0.337 -26.947 1.00 68.00 97 LYS A O 1
ATOM 791 N N . HIS A 1 98 ? 3.786 -0.822 -25.570 1.00 66.81 98 HIS A N 1
ATOM 792 C CA . HIS A 1 98 ? 5.020 -0.565 -26.316 1.00 66.81 98 HIS A CA 1
ATOM 793 C C . HIS A 1 98 ? 5.349 -1.649 -27.359 1.00 66.81 98 HIS A C 1
ATOM 795 O O . HIS A 1 98 ? 6.084 -1.370 -28.301 1.00 66.81 98 HIS A O 1
ATOM 801 N N . ILE A 1 99 ? 4.757 -2.850 -27.269 1.00 61.62 99 ILE A N 1
ATOM 802 C CA . ILE A 1 99 ? 4.836 -3.907 -28.304 1.00 61.62 99 ILE A CA 1
ATOM 803 C C . ILE A 1 99 ? 3.721 -3.749 -29.370 1.00 61.62 99 ILE A C 1
ATOM 805 O O . ILE A 1 99 ? 3.729 -4.455 -30.381 1.00 61.62 99 ILE A O 1
ATOM 809 N N . LYS A 1 100 ? 2.821 -2.7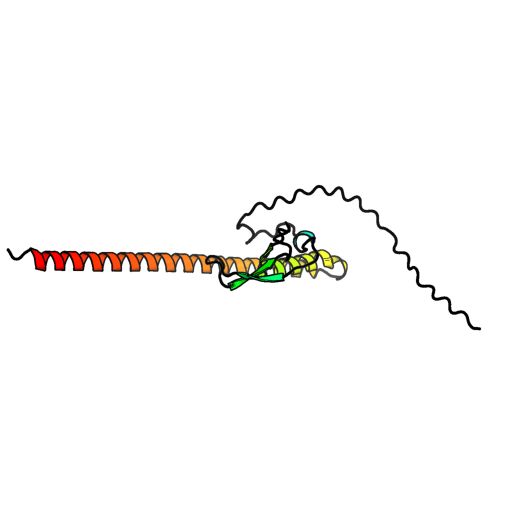53 -29.234 1.00 55.28 100 LYS A N 1
ATOM 810 C CA . LYS A 1 100 ? 1.797 -2.389 -30.244 1.00 55.28 100 LYS A CA 1
ATOM 811 C C . LYS A 1 100 ? 2.286 -2.329 -31.718 1.00 55.28 100 LYS A C 1
ATOM 813 O O . LYS A 1 100 ? 1.448 -2.619 -32.567 1.00 55.28 100 LYS A O 1
ATOM 818 N N . PRO A 1 101 ? 3.551 -2.028 -32.104 1.00 53.91 101 PRO A N 1
ATOM 819 C CA . PRO A 1 101 ? 3.873 -1.851 -33.527 1.00 53.91 101 PRO A CA 1
ATOM 820 C C . PRO A 1 101 ? 3.973 -3.132 -34.373 1.00 53.91 101 PRO A C 1
ATOM 822 O O . PRO A 1 101 ? 4.046 -3.018 -35.591 1.00 53.91 101 PRO A O 1
ATOM 825 N N . GLN A 1 102 ? 4.009 -4.333 -33.780 1.00 52.84 102 GLN A N 1
ATOM 826 C CA . GLN A 1 102 ? 4.336 -5.566 -34.527 1.00 52.84 102 GLN A CA 1
ATOM 827 C C . GLN A 1 102 ? 3.120 -6.462 -34.834 1.00 52.84 102 GLN A C 1
ATOM 829 O O . GLN A 1 102 ? 3.264 -7.454 -35.546 1.00 52.84 102 GLN A O 1
ATOM 834 N N . ILE A 1 103 ? 1.931 -6.157 -34.295 1.00 55.53 103 ILE A N 1
ATOM 835 C CA . ILE A 1 103 ? 0.728 -6.987 -34.476 1.00 55.53 103 ILE A CA 1
ATOM 836 C C . ILE A 1 103 ? -0.251 -6.263 -35.411 1.00 55.53 103 ILE A C 1
ATOM 838 O O . ILE A 1 103 ? -0.880 -5.288 -34.993 1.00 55.53 103 ILE A O 1
ATOM 842 N N . PRO A 1 104 ? -0.412 -6.708 -36.669 1.00 48.00 104 PRO A N 1
ATOM 843 C CA . PRO A 1 104 ? -1.403 -6.131 -37.565 1.00 48.00 104 PRO A CA 1
ATOM 844 C C . PRO A 1 104 ? -2.821 -6.452 -37.058 1.00 48.00 104 PRO A C 1
ATOM 846 O O . PRO A 1 104 ? -3.141 -7.609 -36.801 1.00 48.00 104 PRO A O 1
ATOM 849 N N . GLY A 1 105 ? -3.683 -5.432 -36.941 1.00 55.44 105 GLY A N 1
ATOM 850 C CA . GLY A 1 105 ? -5.138 -5.615 -36.815 1.00 55.44 105 GLY A CA 1
ATOM 851 C C . GLY A 1 105 ? -5.778 -5.409 -35.432 1.00 55.44 105 GLY A C 1
ATOM 852 O O . GLY A 1 105 ? -6.429 -6.316 -34.930 1.00 55.44 105 GLY A O 1
ATOM 853 N N . GLY A 1 106 ? -5.671 -4.217 -34.828 1.00 58.53 106 GLY A N 1
ATOM 854 C CA . GLY A 1 106 ? -6.625 -3.728 -33.802 1.00 58.53 106 GLY A CA 1
ATOM 855 C C . GLY A 1 106 ? -6.666 -4.450 -32.441 1.00 58.53 106 GLY A C 1
ATOM 856 O O . GLY A 1 106 ? -7.327 -3.988 -31.515 1.00 58.53 106 GLY A O 1
ATOM 857 N N . MET A 1 107 ? -5.924 -5.547 -32.271 1.00 60.06 107 MET A N 1
ATOM 858 C CA . MET A 1 107 ? -5.862 -6.347 -31.037 1.00 60.06 107 MET A CA 1
ATOM 859 C C . MET A 1 107 ? -5.418 -5.525 -29.815 1.00 60.06 107 MET A C 1
ATOM 861 O O . MET A 1 107 ? -5.825 -5.797 -28.689 1.00 60.06 107 MET A O 1
ATOM 865 N N . GLY A 1 108 ? -4.601 -4.490 -30.031 1.00 57.69 108 GLY A N 1
ATOM 866 C CA . GLY A 1 108 ? -4.109 -3.623 -28.964 1.00 57.69 108 GLY A CA 1
ATOM 867 C C . GLY A 1 108 ? -5.202 -2.821 -28.248 1.00 57.69 108 GLY A C 1
ATOM 868 O O . GLY A 1 108 ? -5.048 -2.545 -27.062 1.00 57.69 108 GLY A O 1
ATOM 869 N N . ASP A 1 109 ? -6.303 -2.487 -28.924 1.00 65.75 109 ASP A N 1
ATOM 870 C CA . ASP A 1 109 ? -7.410 -1.730 -28.322 1.00 65.75 109 ASP A CA 1
ATOM 871 C C . ASP A 1 109 ? -8.333 -2.654 -27.516 1.00 65.75 109 ASP A C 1
ATOM 873 O O . ASP A 1 109 ? -8.797 -2.296 -26.435 1.00 65.75 109 ASP A O 1
ATOM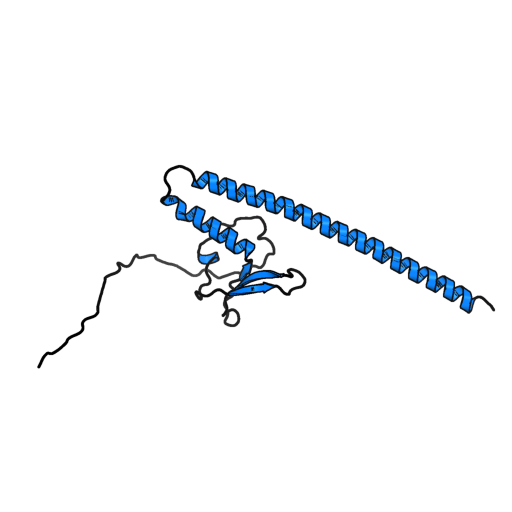 877 N N . VAL A 1 110 ? -8.507 -3.895 -27.986 1.00 69.38 110 VAL A N 1
ATOM 878 C CA . VAL A 1 110 ? -9.212 -4.959 -27.254 1.00 69.38 110 VAL A CA 1
ATOM 879 C C . VAL A 1 110 ? -8.482 -5.295 -25.957 1.00 69.38 110 VAL A C 1
ATOM 881 O O . VAL A 1 110 ? -9.107 -5.442 -24.908 1.00 69.38 110 VAL A O 1
ATOM 884 N N . VAL A 1 111 ? -7.154 -5.399 -26.011 1.00 70.75 111 VAL A N 1
ATOM 885 C CA . VAL A 1 111 ? -6.348 -5.686 -24.826 1.00 70.75 111 VAL A CA 1
ATOM 886 C C . VAL A 1 111 ? -6.365 -4.515 -23.841 1.00 70.75 111 VAL A C 1
ATOM 888 O O . VAL A 1 111 ? -6.481 -4.747 -22.641 1.00 70.75 111 VAL A O 1
ATOM 891 N N . GLU A 1 112 ? -6.292 -3.271 -24.316 1.00 67.25 112 GLU A N 1
ATOM 892 C CA . GLU A 1 112 ? -6.383 -2.087 -23.453 1.00 67.25 112 GLU A CA 1
ATOM 893 C C . GLU A 1 112 ? -7.735 -2.031 -22.725 1.00 67.25 112 GLU A C 1
ATOM 895 O O . GLU A 1 112 ? -7.761 -1.926 -21.498 1.00 67.25 112 GLU A O 1
ATOM 900 N N . ALA A 1 113 ? -8.839 -2.252 -23.445 1.00 70.06 113 ALA A N 1
ATOM 901 C CA . ALA A 1 113 ? -10.172 -2.350 -22.855 1.00 70.06 113 ALA A CA 1
ATOM 902 C C . ALA A 1 113 ? -10.304 -3.527 -21.867 1.00 70.06 113 ALA A C 1
ATOM 904 O O . ALA A 1 113 ? -10.946 -3.395 -20.826 1.00 70.06 113 ALA A O 1
ATOM 905 N N . ALA A 1 114 ? -9.682 -4.676 -22.153 1.00 73.31 114 ALA A N 1
ATOM 906 C CA . ALA A 1 114 ? -9.708 -5.839 -21.266 1.00 73.31 114 ALA A CA 1
ATOM 907 C C . ALA A 1 114 ? -8.905 -5.615 -19.974 1.00 73.31 114 ALA A C 1
ATOM 909 O O . ALA A 1 114 ? -9.350 -6.022 -18.898 1.00 73.31 114 ALA A O 1
ATOM 910 N N . VAL A 1 115 ? -7.743 -4.956 -20.059 1.00 74.56 115 VAL A N 1
ATOM 911 C CA . VAL A 1 115 ? -6.947 -4.573 -18.882 1.00 74.56 115 VAL A CA 1
ATOM 912 C C . VAL A 1 115 ? -7.721 -3.578 -18.022 1.00 74.56 115 VAL A C 1
ATOM 914 O O . VAL A 1 115 ? -7.760 -3.729 -16.801 1.00 74.56 115 VAL A O 1
ATOM 917 N N . GLU A 1 116 ? -8.378 -2.598 -18.640 1.00 71.31 116 GLU A N 1
ATOM 918 C CA . GLU A 1 116 ? -9.191 -1.616 -17.924 1.00 71.31 116 GLU A CA 1
ATOM 919 C C . GLU A 1 116 ? -10.414 -2.258 -17.252 1.00 71.31 116 GLU A C 1
ATOM 921 O O . GLU A 1 116 ? -10.631 -2.059 -16.057 1.00 71.31 116 GLU A O 1
ATOM 926 N N . ALA A 1 117 ? -11.149 -3.122 -17.959 1.00 72.75 117 ALA A N 1
ATOM 927 C CA . ALA A 1 117 ? -12.279 -3.861 -17.394 1.00 72.75 117 ALA A CA 1
ATOM 928 C C . ALA A 1 117 ? -11.865 -4.726 -16.189 1.00 72.75 117 ALA A C 1
ATOM 930 O O . ALA A 1 117 ? -12.562 -4.749 -15.173 1.00 72.75 117 ALA A O 1
ATOM 931 N N . LYS A 1 118 ? -10.702 -5.388 -16.266 1.00 73.06 118 LYS A N 1
ATOM 932 C CA . LYS A 1 118 ? -10.154 -6.166 -15.146 1.00 73.06 118 LYS A CA 1
ATOM 933 C C . LYS A 1 118 ? -9.786 -5.294 -13.947 1.00 73.06 118 LYS A C 1
ATOM 935 O O . LYS A 1 118 ? -10.058 -5.686 -12.816 1.00 73.06 118 LYS A O 1
ATOM 940 N N . HIS A 1 119 ? -9.230 -4.105 -14.174 1.00 71.19 119 HIS A N 1
ATOM 941 C CA . HIS A 1 119 ? -8.909 -3.175 -13.089 1.00 71.19 119 HIS A CA 1
ATOM 942 C C . HIS A 1 119 ? -10.169 -2.694 -12.352 1.00 71.19 119 HIS A C 1
ATOM 944 O O . HIS A 1 119 ? -10.196 -2.662 -11.124 1.00 71.19 119 HIS A O 1
ATOM 950 N N . VAL A 1 120 ? -11.243 -2.405 -13.095 1.00 71.56 120 VAL A N 1
ATOM 951 C CA . VAL A 1 120 ? -12.539 -2.005 -12.525 1.00 71.56 120 VAL A CA 1
ATOM 952 C C . VAL A 1 120 ? -13.161 -3.122 -11.670 1.00 71.56 120 VAL A C 1
ATOM 954 O O . VAL A 1 120 ? -13.722 -2.841 -10.605 1.00 71.56 120 VAL A O 1
ATOM 957 N N . GLU A 1 121 ? -13.060 -4.386 -12.099 1.00 74.50 121 GLU A N 1
ATOM 958 C CA . GLU A 1 121 ? -13.513 -5.544 -11.310 1.00 74.50 121 GLU A CA 1
ATOM 959 C C . GLU A 1 121 ? -12.764 -5.646 -9.968 1.00 74.50 121 GLU A C 1
ATOM 961 O O . GLU A 1 121 ? -13.403 -5.761 -8.911 1.00 74.50 121 GLU A O 1
ATOM 966 N N . ASP A 1 122 ? -11.432 -5.546 -9.997 1.00 72.69 122 ASP A N 1
ATOM 967 C CA . ASP A 1 122 ? -10.576 -5.603 -8.805 1.00 72.69 122 ASP A CA 1
ATOM 968 C C . ASP A 1 122 ? -10.869 -4.447 -7.830 1.00 72.69 122 ASP A C 1
ATOM 970 O O . ASP A 1 122 ? -10.992 -4.661 -6.616 1.00 72.69 122 ASP A O 1
ATOM 974 N N . ASP A 1 123 ? -11.084 -3.230 -8.338 1.00 75.75 123 ASP A N 1
ATOM 975 C CA . ASP A 1 123 ? -11.459 -2.062 -7.531 1.00 75.75 123 ASP A CA 1
ATOM 976 C C . ASP A 1 123 ? -12.814 -2.248 -6.833 1.00 75.75 123 ASP A C 1
ATOM 978 O O . ASP A 1 123 ? -12.986 -1.916 -5.648 1.00 75.75 123 ASP A O 1
ATOM 982 N N . GLY A 1 124 ? -13.787 -2.831 -7.540 1.00 81.50 124 GLY A N 1
ATOM 983 C CA . GLY A 1 124 ? -15.097 -3.172 -6.990 1.00 81.50 124 GLY A CA 1
ATOM 984 C C . GLY A 1 124 ? -14.996 -4.157 -5.823 1.00 81.50 124 GLY A C 1
ATOM 985 O O . GLY A 1 124 ? -15.614 -3.954 -4.766 1.00 81.50 124 GLY A O 1
ATOM 986 N N . GLN A 1 125 ? -14.177 -5.199 -5.974 1.00 81.31 125 GLN A N 1
ATOM 987 C CA . GLN A 1 125 ? -13.919 -6.166 -4.909 1.00 81.31 125 GLN A CA 1
ATOM 988 C C . GLN A 1 125 ? -13.188 -5.530 -3.725 1.00 81.31 125 GLN A C 1
ATOM 990 O O . GLN A 1 125 ? -13.598 -5.726 -2.576 1.00 81.31 125 GLN A O 1
ATOM 995 N N . ASN A 1 126 ? -12.174 -4.703 -3.980 1.00 74.44 126 ASN A N 1
ATOM 996 C CA . ASN A 1 126 ? -11.418 -4.019 -2.936 1.00 74.44 126 ASN A CA 1
ATOM 997 C C . ASN A 1 126 ? -12.320 -3.095 -2.095 1.00 74.44 126 ASN A C 1
ATOM 999 O O . ASN A 1 126 ? -12.264 -3.100 -0.863 1.00 74.44 126 ASN A O 1
ATOM 1003 N N . LYS A 1 127 ? -13.261 -2.385 -2.730 1.00 81.12 127 LYS A N 1
ATOM 1004 C CA . LYS A 1 127 ? -14.274 -1.575 -2.031 1.00 81.12 127 LYS A CA 1
ATOM 1005 C C . LYS A 1 127 ? -15.175 -2.419 -1.125 1.00 81.12 127 LYS A C 1
ATOM 1007 O O . LYS A 1 127 ? -15.518 -1.990 -0.019 1.00 81.12 127 LYS A O 1
ATOM 1012 N N . LYS A 1 128 ? -15.566 -3.620 -1.568 1.00 91.06 128 LYS A N 1
ATOM 1013 C CA . LYS A 1 128 ? -16.369 -4.558 -0.765 1.00 91.06 128 LYS A CA 1
ATOM 1014 C C . LYS A 1 128 ? -15.576 -5.081 0.433 1.00 91.06 128 LYS A C 1
ATOM 1016 O O . LYS A 1 128 ? -16.109 -5.083 1.542 1.00 91.06 128 LYS A O 1
ATOM 1021 N N . ILE A 1 129 ? -14.313 -5.456 0.228 1.00 86.31 129 ILE A N 1
ATOM 1022 C CA . ILE A 1 129 ? -13.407 -5.914 1.290 1.00 86.31 129 ILE A CA 1
ATOM 1023 C C . ILE A 1 129 ? -13.239 -4.826 2.354 1.00 86.31 129 ILE A C 1
ATOM 1025 O O . ILE A 1 129 ? -13.421 -5.108 3.538 1.00 86.31 129 ILE A O 1
ATOM 1029 N N . THR A 1 130 ? -12.978 -3.578 1.958 1.00 80.62 130 THR A N 1
ATOM 1030 C CA . THR A 1 130 ? -12.843 -2.463 2.908 1.00 80.62 130 THR A CA 1
ATOM 1031 C C . THR A 1 130 ? -14.117 -2.263 3.727 1.00 80.62 130 THR A C 1
ATOM 1033 O O . THR A 1 130 ? -14.043 -2.182 4.949 1.00 80.62 130 THR A O 1
ATOM 1036 N N . ARG A 1 131 ? -15.297 -2.280 3.092 1.00 91.69 131 ARG A N 1
ATOM 1037 C CA . ARG A 1 131 ? -16.587 -2.166 3.801 1.00 91.69 131 ARG A CA 1
ATOM 1038 C C . ARG A 1 131 ? -16.832 -3.305 4.794 1.00 91.69 131 ARG A C 1
ATOM 1040 O O . ARG A 1 131 ? -17.419 -3.081 5.849 1.00 91.69 131 ARG A O 1
ATOM 1047 N N . LEU A 1 132 ? -16.437 -4.532 4.454 1.00 93.75 132 LEU A N 1
ATOM 1048 C CA . LEU A 1 132 ? -16.572 -5.677 5.358 1.00 93.75 132 LEU A CA 1
ATOM 1049 C C . LEU A 1 132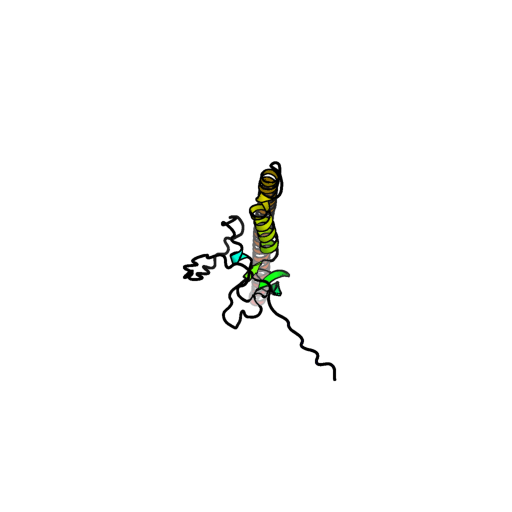 ? -15.621 -5.558 6.550 1.00 93.75 132 LEU A C 1
ATOM 1051 O O . LEU A 1 132 ? -16.042 -5.802 7.677 1.00 93.75 132 LEU A O 1
ATOM 1055 N N . ARG A 1 133 ? -14.376 -5.124 6.321 1.00 90.00 133 ARG A N 1
ATOM 1056 C CA . ARG A 1 133 ? -13.403 -4.876 7.394 1.00 90.00 133 ARG A CA 1
ATOM 1057 C C . ARG A 1 133 ? -13.908 -3.816 8.369 1.00 90.00 133 ARG A C 1
ATOM 1059 O O . ARG A 1 133 ? -13.896 -4.062 9.568 1.00 90.00 133 ARG A O 1
ATOM 1066 N N . THR A 1 134 ? -14.430 -2.692 7.878 1.00 93.25 134 THR A N 1
ATOM 1067 C CA . THR A 1 134 ? -14.959 -1.636 8.757 1.00 93.25 134 THR A CA 1
ATOM 1068 C C . THR A 1 134 ? -16.162 -2.109 9.571 1.00 93.25 134 THR A C 1
ATOM 1070 O O . THR A 1 134 ? -16.238 -1.812 10.758 1.00 93.25 134 THR A O 1
ATOM 1073 N N . LYS A 1 135 ? -17.073 -2.893 8.972 1.00 95.19 135 LYS A N 1
ATOM 1074 C CA . LYS A 1 135 ? -18.201 -3.495 9.704 1.00 95.19 135 LYS A CA 1
ATOM 1075 C C . LYS A 1 135 ? -17.728 -4.464 10.784 1.00 95.19 135 LYS A C 1
ATOM 1077 O O . LYS A 1 135 ? -18.209 -4.400 11.907 1.00 95.19 135 LYS A O 1
ATOM 1082 N N . LEU A 1 136 ? -16.768 -5.331 10.460 1.00 95.88 136 LEU A N 1
ATOM 1083 C CA . LEU A 1 136 ? -16.184 -6.260 11.426 1.00 95.88 136 LEU A CA 1
ATOM 1084 C C . LEU A 1 136 ? -15.565 -5.507 12.614 1.00 95.88 136 LEU A C 1
ATOM 1086 O O . LEU A 1 136 ? -15.739 -5.909 13.761 1.00 95.88 136 LEU A O 1
ATOM 1090 N N . GLU A 1 137 ? -14.869 -4.398 12.359 1.00 94.88 137 GLU A N 1
ATOM 1091 C CA . GLU A 1 137 ? -14.296 -3.573 13.423 1.00 94.88 137 GLU A CA 1
ATOM 1092 C C . GLU A 1 137 ? -15.346 -2.858 14.274 1.00 94.88 137 GLU A C 1
ATOM 1094 O O . GLU A 1 137 ? -15.148 -2.717 15.481 1.00 94.88 137 GLU A O 1
ATOM 1099 N N . GLU A 1 138 ? -16.444 -2.408 13.670 1.00 96.25 138 GLU A N 1
ATOM 1100 C CA . GLU A 1 138 ? -17.566 -1.800 14.383 1.00 96.25 138 GLU A CA 1
ATOM 1101 C C . GLU A 1 138 ? -18.238 -2.817 15.311 1.00 96.25 138 GLU A C 1
ATOM 1103 O O . GLU A 1 138 ? -18.404 -2.549 16.500 1.00 96.25 138 GLU A O 1
ATOM 1108 N N . GLU A 1 139 ? -18.531 -4.015 14.801 1.00 95.12 139 GLU A N 1
ATOM 1109 C CA . GLU A 1 139 ? -19.098 -5.110 15.591 1.00 95.12 139 GLU A CA 1
ATOM 1110 C C . GLU A 1 139 ? -18.140 -5.553 16.705 1.00 95.12 139 GLU A C 1
ATOM 1112 O O . GLU A 1 139 ? -18.553 -5.713 17.856 1.00 95.12 139 GLU A O 1
ATOM 1117 N N . ARG A 1 140 ? -16.832 -5.635 16.419 1.00 95.75 140 ARG A N 1
ATOM 1118 C CA . ARG A 1 140 ? -15.803 -5.881 17.441 1.00 95.75 140 ARG A CA 1
ATOM 1119 C C . ARG A 1 140 ? -15.836 -4.809 18.533 1.00 95.75 140 ARG A C 1
ATOM 1121 O O . ARG A 1 140 ? -15.764 -5.152 19.709 1.00 95.75 140 ARG A O 1
ATOM 1128 N N . LYS A 1 141 ? -15.940 -3.521 18.180 1.00 94.50 141 LYS A N 1
ATOM 1129 C CA . LYS A 1 141 ? -15.987 -2.415 19.156 1.00 94.50 141 LYS A CA 1
ATOM 1130 C C . LYS A 1 141 ? -17.266 -2.444 19.993 1.00 94.50 141 LYS A C 1
ATOM 1132 O O . LYS A 1 141 ? -17.175 -2.260 21.203 1.00 94.50 141 LYS A O 1
ATOM 1137 N N . LYS A 1 142 ? -18.425 -2.722 19.385 1.00 94.62 142 LYS A N 1
ATOM 1138 C CA . LYS A 1 142 ? -19.701 -2.896 20.103 1.00 94.62 142 LYS A CA 1
ATOM 1139 C C . LYS A 1 142 ? -19.621 -4.048 21.100 1.00 94.62 142 LYS A C 1
ATOM 1141 O O . LYS A 1 142 ? -19.938 -3.866 22.273 1.00 94.62 142 LYS A O 1
ATOM 1146 N N . SER A 1 143 ? -19.131 -5.206 20.654 1.00 95.31 143 SER A N 1
ATOM 1147 C CA . SER A 1 143 ? -18.942 -6.376 21.514 1.00 95.31 143 SER A CA 1
ATOM 1148 C C . SER A 1 143 ? -17.960 -6.095 22.652 1.00 95.31 143 SER A C 1
ATOM 1150 O O . SER A 1 143 ? -18.235 -6.454 23.795 1.00 95.31 143 SER A O 1
ATOM 1152 N N . HIS A 1 144 ? -16.841 -5.430 22.359 1.00 96.12 144 HIS A N 1
ATOM 1153 C CA . HIS A 1 144 ? -15.851 -5.062 23.365 1.00 96.12 144 HIS A CA 1
ATOM 1154 C C . HIS A 1 144 ? -16.435 -4.101 24.408 1.00 96.12 144 HIS A C 1
ATOM 1156 O O . HIS A 1 144 ? -16.262 -4.311 25.604 1.00 96.12 144 HIS A O 1
ATOM 1162 N N . PHE A 1 145 ? -17.173 -3.078 23.969 1.00 96.94 145 PHE A N 1
ATOM 1163 C CA . PHE A 1 145 ? -17.840 -2.129 24.860 1.00 96.94 145 PHE A CA 1
ATOM 1164 C C . PHE A 1 145 ? -18.832 -2.827 25.799 1.00 96.94 145 PHE A C 1
ATOM 1166 O O . PHE A 1 145 ? -18.780 -2.621 27.010 1.00 96.94 145 PHE A O 1
ATOM 1173 N N . PHE A 1 146 ? -19.679 -3.711 25.262 1.00 97.19 146 PHE A N 1
ATOM 1174 C CA . PHE A 1 146 ? -20.648 -4.465 26.058 1.00 97.19 146 PHE A CA 1
ATOM 1175 C C . PHE A 1 146 ? -19.973 -5.336 27.130 1.00 97.19 146 PHE A C 1
ATOM 1177 O O . PHE A 1 146 ? -20.393 -5.334 28.287 1.00 97.19 146 PHE A O 1
ATOM 1184 N N . LEU A 1 147 ? -18.892 -6.034 26.767 1.00 97.25 147 LEU A N 1
ATOM 1185 C CA . LEU A 1 147 ? -18.146 -6.889 27.691 1.00 97.25 147 LEU A CA 1
ATOM 1186 C C . LEU A 1 147 ? -17.491 -6.082 28.823 1.00 97.25 147 LEU A C 1
ATOM 1188 O O . LEU A 1 147 ? -17.556 -6.492 29.980 1.00 97.25 147 LEU A O 1
ATOM 1192 N N . VAL A 1 148 ? -16.927 -4.909 28.517 1.00 97.38 148 VAL A N 1
ATOM 1193 C CA . VAL A 1 148 ? -16.362 -4.002 29.531 1.00 97.38 148 VAL A CA 1
ATOM 1194 C C . VAL A 1 148 ? -17.443 -3.517 30.504 1.00 97.38 148 VAL A C 1
ATOM 1196 O O . VAL A 1 148 ? -17.246 -3.587 31.716 1.00 97.38 148 VAL A O 1
ATOM 1199 N N . CYS A 1 149 ? -18.604 -3.078 30.005 1.00 96.88 149 CYS A N 1
ATOM 1200 C CA . CYS A 1 149 ? -19.718 -2.648 30.856 1.00 96.88 149 CYS A CA 1
ATOM 1201 C C . CYS A 1 149 ? -20.214 -3.767 31.784 1.00 96.88 149 CYS A C 1
ATOM 1203 O O . CYS A 1 149 ? -20.457 -3.521 32.967 1.00 96.88 149 CYS A O 1
ATOM 1205 N N . LEU A 1 150 ? -20.324 -4.995 31.269 1.00 96.94 150 LEU A N 1
ATOM 1206 C CA . LEU A 1 150 ? -20.741 -6.157 32.051 1.00 96.94 150 LEU A CA 1
ATOM 1207 C C . LEU A 1 150 ? -19.779 -6.415 33.222 1.00 96.94 150 LEU A C 1
ATOM 1209 O O . LEU A 1 150 ? -20.223 -6.504 34.366 1.00 96.94 150 LEU A O 1
ATOM 1213 N N . VAL A 1 151 ? -18.468 -6.446 32.965 1.00 97.19 151 VAL A N 1
ATOM 1214 C CA . VAL A 1 151 ? -17.444 -6.665 34.003 1.00 97.19 151 VAL A CA 1
ATOM 1215 C C . VAL A 1 151 ? -17.484 -5.575 35.079 1.00 97.19 151 VAL A C 1
ATOM 1217 O O . VAL A 1 151 ? -17.445 -5.889 36.269 1.00 97.19 151 VAL A O 1
ATOM 1220 N N . LEU A 1 152 ? -17.623 -4.304 34.687 1.00 96.44 152 LEU A N 1
ATOM 1221 C CA . LEU A 1 152 ? -17.722 -3.189 35.635 1.00 96.44 152 LEU A CA 1
ATOM 1222 C C . LEU A 1 152 ? -18.972 -3.293 36.518 1.00 96.44 152 LEU A C 1
ATOM 1224 O O . LEU A 1 152 ? -18.881 -3.118 37.731 1.00 96.44 152 LEU A O 1
ATOM 1228 N N . SER A 1 153 ? -20.127 -3.620 35.931 1.00 96.00 153 SER A N 1
ATOM 1229 C CA . SER A 1 153 ? -21.380 -3.760 36.684 1.00 96.00 153 SER A CA 1
ATOM 1230 C C . SER A 1 153 ? -21.320 -4.887 37.721 1.00 96.00 153 SER A C 1
ATOM 1232 O O . SER A 1 153 ? -21.725 -4.691 38.867 1.00 96.00 153 SER A O 1
ATOM 1234 N N . ILE A 1 154 ? -20.732 -6.034 37.362 1.00 96.38 154 ILE A N 1
ATOM 1235 C CA . ILE A 1 154 ? -20.522 -7.163 38.276 1.00 96.38 154 ILE A CA 1
ATOM 1236 C C . ILE A 1 154 ? -19.571 -6.761 39.409 1.00 96.38 154 ILE A C 1
ATOM 1238 O O . ILE A 1 154 ? -19.849 -7.059 40.569 1.00 96.38 154 ILE A O 1
ATOM 1242 N N . GLY A 1 155 ? -18.486 -6.044 39.097 1.00 95.19 155 GLY A N 1
ATOM 1243 C CA . GLY A 1 155 ? -17.545 -5.541 40.100 1.00 95.19 155 GLY A CA 1
ATOM 1244 C C . GLY A 1 155 ? -18.197 -4.595 41.113 1.00 95.19 155 GLY A C 1
ATOM 1245 O O . GLY A 1 155 ? -17.954 -4.721 42.312 1.00 95.19 155 GLY A O 1
ATOM 1246 N N . ILE A 1 156 ? -19.076 -3.697 40.654 1.00 96.00 156 ILE A N 1
ATOM 1247 C CA . ILE A 1 156 ? -19.829 -2.785 41.529 1.00 96.00 156 ILE A CA 1
ATOM 1248 C C . ILE A 1 156 ? -20.779 -3.569 42.439 1.00 96.00 156 ILE A C 1
ATOM 1250 O O . ILE A 1 156 ? -20.764 -3.362 43.650 1.00 96.00 156 ILE A O 1
ATOM 1254 N N . 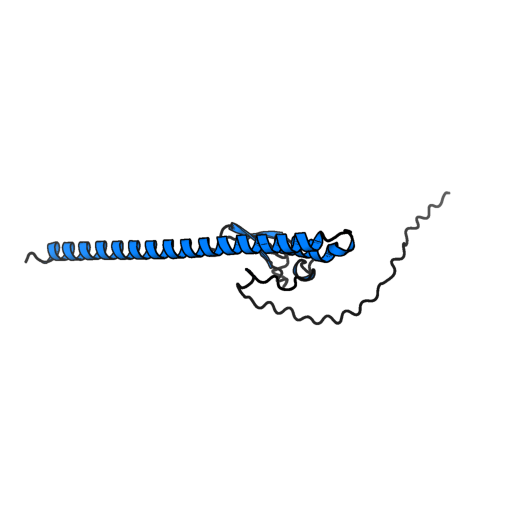LEU A 1 157 ? -21.573 -4.493 41.886 1.00 93.75 157 LEU A N 1
ATOM 1255 C CA . LEU A 1 157 ? -22.494 -5.323 42.673 1.00 93.75 157 LEU A CA 1
ATOM 1256 C C . LEU A 1 157 ? -21.752 -6.152 43.725 1.00 93.75 157 LEU A C 1
ATOM 1258 O O . LEU A 1 157 ? -22.176 -6.215 44.877 1.00 93.75 157 LEU A O 1
ATOM 1262 N N . PHE A 1 158 ? -20.623 -6.751 43.347 1.00 93.94 158 PHE A N 1
ATOM 1263 C CA . PHE A 1 158 ? -19.781 -7.510 44.264 1.00 93.94 158 PHE A CA 1
ATOM 1264 C C . PHE A 1 158 ? -19.208 -6.622 45.378 1.00 93.94 158 PHE A C 1
ATOM 1266 O O . PHE A 1 158 ? -19.265 -6.997 46.547 1.00 93.94 158 PHE A O 1
ATOM 1273 N N . GLY A 1 159 ? -18.741 -5.413 45.048 1.00 92.12 159 GLY A N 1
ATOM 1274 C CA . GLY A 1 159 ? -18.298 -4.427 46.036 1.00 92.12 159 GLY A CA 1
ATOM 1275 C C . GLY A 1 159 ? -19.409 -4.034 47.015 1.00 92.12 159 GLY A C 1
ATOM 1276 O O . GLY A 1 159 ? -19.207 -4.079 48.225 1.00 92.12 159 GLY A O 1
ATOM 1277 N N . LEU A 1 160 ? -20.611 -3.732 46.519 1.00 92.50 160 LEU A N 1
ATOM 1278 C CA . LEU A 1 160 ? -21.761 -3.417 47.375 1.00 92.50 160 LEU A CA 1
ATOM 1279 C C . LEU A 1 160 ? -22.132 -4.587 48.301 1.00 92.50 160 LEU A C 1
ATOM 1281 O O . LEU A 1 160 ? -22.454 -4.360 49.464 1.00 92.50 160 LEU A O 1
ATOM 1285 N N . MET A 1 161 ? -22.040 -5.834 47.827 1.00 90.44 161 MET A N 1
ATOM 1286 C CA . MET A 1 161 ? -22.293 -7.014 48.663 1.00 90.44 161 MET A CA 1
ATOM 1287 C C . MET A 1 161 ? -21.238 -7.225 49.758 1.00 90.44 161 MET A C 1
ATOM 1289 O O . MET A 1 161 ? -21.590 -7.688 50.842 1.00 90.44 161 MET A O 1
ATOM 1293 N N . LEU A 1 162 ? -19.967 -6.902 49.493 1.00 89.69 162 LEU A N 1
ATOM 1294 C CA . LEU A 1 162 ? -18.882 -7.055 50.468 1.00 89.69 162 LEU A CA 1
ATOM 1295 C C . LEU A 1 162 ? -18.850 -5.938 51.519 1.00 89.69 162 LEU A C 1
ATOM 1297 O O . LEU A 1 162 ? -18.549 -6.212 52.676 1.00 89.69 162 LEU A O 1
ATOM 1301 N N . PHE A 1 163 ? -19.156 -4.698 51.130 1.00 85.81 163 PHE A N 1
ATOM 1302 C CA . PHE A 1 163 ? -19.007 -3.518 51.993 1.00 85.81 163 PHE A CA 1
ATOM 1303 C C . PHE A 1 163 ? -20.334 -2.952 52.530 1.00 85.81 163 PHE A C 1
ATOM 1305 O O . PHE A 1 163 ? -20.314 -2.072 53.383 1.00 85.81 163 PHE A O 1
ATOM 1312 N N . GLY A 1 164 ? -21.486 -3.432 52.050 1.00 74.06 164 GLY A N 1
ATOM 1313 C CA . GLY A 1 164 ? -22.817 -2.939 52.437 1.00 74.06 164 GLY A CA 1
ATOM 1314 C C . GLY A 1 164 ? -23.468 -3.642 53.634 1.00 74.06 164 GLY A C 1
ATOM 1315 O O . GLY A 1 164 ? -24.584 -3.292 54.002 1.00 74.06 164 GLY A O 1
ATOM 1316 N N . LYS A 1 165 ? -22.812 -4.641 54.235 1.00 72.88 165 LYS A N 1
ATOM 1317 C CA . LYS A 1 165 ? -23.253 -5.280 55.485 1.00 72.88 165 LYS A CA 1
ATOM 1318 C C . LYS A 1 165 ? -22.499 -4.662 56.666 1.00 72.88 165 LYS A C 1
ATOM 1320 O O . LYS A 1 165 ? -21.532 -5.255 57.126 1.00 72.88 165 LYS A O 1
ATOM 1325 N N . ASN A 1 166 ? -22.937 -3.492 57.124 1.00 59.22 166 ASN A N 1
ATOM 1326 C CA . ASN A 1 166 ? -22.587 -2.913 58.426 1.00 59.22 166 ASN A CA 1
ATOM 1327 C C . ASN A 1 166 ? -23.849 -2.359 59.081 1.00 59.22 166 ASN A C 1
ATOM 1329 O O . ASN A 1 166 ? -24.639 -1.721 58.348 1.00 59.22 166 ASN A O 1
#

Organism: Crotalaria pallida (NCBI:txid3830)